Protein AF-K2AXL9-F1 (afdb_monomer)

Mean predicted aligned error: 10.23 Å

Secondary structure (DSSP, 8-state):
-HHHHHHTTS-HHHHHHHHTT----HHHHHHHHHTT-HHHHHHHHHHHHHHHHHHHHHHHHH--SEEEE-SHHHHH-HHHHHHHHHHHHHHS-TTTSSS-EEEE-S-GGGHHHHHHHHHHHHHHTSHHHHHHHHTTT-GGGSHHHHHHHHHHHTSPPPPPPPPPPP---------

Structure (mmCIF, N/CA/C/O backbone):
data_AF-K2AXL9-F1
#
_entry.id   AF-K2AXL9-F1
#
loop_
_atom_site.group_PDB
_atom_site.id
_atom_site.type_symbol
_atom_site.label_atom_id
_atom_site.label_alt_id
_atom_site.label_comp_id
_atom_site.label_asym_id
_atom_site.label_entity_id
_atom_site.label_seq_id
_atom_site.pdbx_PDB_ins_code
_atom_site.Cartn_x
_atom_site.Cartn_y
_atom_site.Cartn_z
_atom_site.occupancy
_atom_site.B_iso_or_equiv
_atom_site.auth_seq_id
_atom_site.auth_comp_id
_atom_site.auth_asym_id
_atom_site.auth_atom_id
_atom_site.pdbx_PDB_model_num
ATOM 1 N N . GLU A 1 1 ? -4.288 9.010 14.638 1.00 88.31 1 GLU A N 1
ATOM 2 C CA . GLU A 1 1 ? -5.514 8.296 15.070 1.00 88.31 1 GLU A CA 1
ATOM 3 C C . GLU A 1 1 ? -5.257 7.104 15.991 1.00 88.31 1 GLU A C 1
ATOM 5 O O . GLU A 1 1 ? -5.872 7.066 17.046 1.00 88.31 1 GLU A O 1
ATOM 10 N N . GLY A 1 2 ? -4.352 6.170 15.660 1.00 91.31 2 GLY A N 1
ATOM 11 C CA . GLY A 1 2 ? -4.086 4.986 16.503 1.00 91.31 2 GLY A CA 1
ATOM 12 C C . GLY A 1 2 ? -3.655 5.309 17.939 1.00 91.31 2 GLY A C 1
ATOM 13 O O . GLY A 1 2 ? -4.215 4.766 18.884 1.00 91.31 2 GLY A O 1
ATOM 14 N N . MET A 1 3 ? -2.730 6.259 18.115 1.00 93.12 3 MET A N 1
ATOM 15 C CA . MET A 1 3 ? -2.311 6.705 19.451 1.00 93.12 3 MET A CA 1
ATOM 16 C C . MET A 1 3 ? -3.469 7.314 20.253 1.00 93.12 3 MET A C 1
ATOM 18 O O . MET A 1 3 ? -3.645 6.966 21.412 1.00 93.12 3 MET A O 1
ATOM 22 N N . ALA A 1 4 ? -4.310 8.137 19.616 1.00 93.00 4 ALA A N 1
ATOM 23 C CA . ALA A 1 4 ? -5.515 8.673 20.250 1.00 93.00 4 ALA A CA 1
ATOM 24 C C . ALA A 1 4 ? -6.497 7.549 20.631 1.00 93.00 4 ALA A C 1
ATOM 26 O O . ALA A 1 4 ? -7.035 7.534 21.727 1.00 93.00 4 ALA A O 1
ATOM 27 N N . ALA A 1 5 ? -6.693 6.545 19.769 1.00 93.00 5 ALA A N 1
ATOM 28 C CA . ALA A 1 5 ? -7.554 5.405 20.092 1.00 93.00 5 ALA A CA 1
ATOM 29 C C . ALA A 1 5 ? -7.045 4.593 21.297 1.00 93.00 5 ALA A C 1
ATOM 31 O O . ALA A 1 5 ? -7.860 4.050 22.044 1.00 93.00 5 ALA A O 1
ATOM 32 N N . ALA A 1 6 ? -5.725 4.542 21.499 1.00 93.00 6 ALA A N 1
ATOM 33 C CA . ALA A 1 6 ? -5.107 3.932 22.671 1.00 93.00 6 ALA A CA 1
ATOM 34 C C . ALA A 1 6 ? -5.308 4.777 23.943 1.00 93.00 6 ALA A C 1
ATOM 36 O O . ALA A 1 6 ? -5.680 4.233 24.980 1.00 93.00 6 ALA A O 1
ATOM 37 N N . THR A 1 7 ? -5.090 6.096 23.879 1.00 93.19 7 THR A N 1
ATOM 38 C CA . THR A 1 7 ? -5.199 6.990 25.048 1.00 93.19 7 THR A CA 1
ATOM 39 C C . THR A 1 7 ? -6.639 7.237 25.479 1.00 93.19 7 THR A C 1
ATOM 41 O O . THR A 1 7 ? -6.918 7.286 26.672 1.00 93.19 7 THR A O 1
ATOM 44 N N . ASP A 1 8 ? -7.559 7.337 24.520 1.00 93.06 8 ASP A N 1
ATOM 45 C CA . ASP A 1 8 ? -8.982 7.594 24.769 1.00 93.06 8 ASP A CA 1
ATOM 46 C C . ASP A 1 8 ? -9.736 6.320 25.204 1.00 93.06 8 ASP A C 1
ATOM 48 O O . ASP A 1 8 ? -10.941 6.361 25.442 1.00 93.06 8 ASP A O 1
ATOM 52 N N . GLY A 1 9 ? -9.061 5.162 25.237 1.00 89.06 9 GLY A N 1
ATOM 53 C CA . GLY A 1 9 ? -9.653 3.872 25.605 1.00 89.06 9 GLY A CA 1
ATOM 54 C C . GLY A 1 9 ? -10.584 3.256 24.553 1.00 89.06 9 GLY A C 1
ATOM 55 O O . GLY A 1 9 ? -11.236 2.253 24.832 1.00 89.06 9 GLY A O 1
ATOM 56 N N . ARG A 1 10 ? -10.644 3.815 23.336 1.00 93.75 10 ARG A N 1
ATOM 57 C CA . ARG A 1 10 ? -11.466 3.291 22.226 1.00 93.75 10 ARG A CA 1
ATOM 58 C C . ARG A 1 10 ? -10.950 1.960 21.677 1.00 93.75 10 ARG A C 1
ATOM 60 O O . ARG A 1 10 ? -11.735 1.188 21.138 1.00 93.75 10 ARG A O 1
ATOM 67 N N . SER A 1 11 ? -9.650 1.698 21.815 1.00 95.75 11 SER A N 1
ATOM 68 C CA . SER A 1 11 ? -9.034 0.407 21.513 1.00 95.75 11 SER A CA 1
ATOM 69 C C . SER A 1 11 ? -8.405 -0.187 22.766 1.00 95.75 11 SER A C 1
ATOM 71 O O . SER A 1 11 ? -7.383 0.302 23.254 1.00 95.75 11 SER A O 1
ATOM 73 N N . ALA A 1 12 ? -8.978 -1.284 23.263 1.00 93.88 12 ALA A N 1
ATOM 74 C CA . ALA A 1 12 ? -8.410 -2.006 24.399 1.00 93.88 12 ALA A CA 1
ATOM 75 C C . ALA A 1 12 ? -7.065 -2.656 24.033 1.00 93.88 12 ALA A C 1
ATOM 77 O O . ALA A 1 12 ? -6.156 -2.710 24.860 1.00 93.88 12 ALA A O 1
ATOM 78 N N . VAL A 1 13 ? -6.926 -3.109 22.782 1.00 94.56 13 VAL A N 1
ATOM 79 C CA . VAL A 1 13 ? -5.715 -3.769 22.278 1.00 94.56 13 VAL A CA 1
ATOM 80 C C . VAL A 1 13 ? -4.557 -2.777 22.178 1.00 94.56 13 VAL A C 1
ATOM 82 O O . VAL A 1 13 ? -3.481 -3.035 22.714 1.00 94.56 13 VAL A O 1
ATOM 85 N N . LEU A 1 14 ? -4.773 -1.617 21.550 1.00 95.62 14 LEU A N 1
ATOM 86 C CA . LEU A 1 14 ? -3.732 -0.594 21.421 1.00 95.62 14 LEU A CA 1
ATOM 87 C C . LEU A 1 14 ? -3.384 0.032 22.777 1.00 95.62 14 LEU A C 1
ATOM 89 O O . LEU A 1 14 ? -2.210 0.280 23.050 1.00 95.62 14 LEU A O 1
ATOM 93 N N . ALA A 1 15 ? -4.373 0.235 23.655 1.00 94.81 15 ALA A N 1
ATOM 94 C CA . ALA A 1 15 ? -4.122 0.687 25.022 1.00 94.81 15 ALA A CA 1
ATOM 95 C C . ALA A 1 15 ? -3.229 -0.303 25.786 1.00 94.81 15 ALA A C 1
ATOM 97 O O . ALA A 1 15 ? -2.313 0.106 26.500 1.00 94.81 15 ALA A O 1
ATOM 98 N N . ASP A 1 16 ? -3.450 -1.608 25.616 1.00 94.50 16 ASP A N 1
ATOM 99 C CA . ASP A 1 16 ? -2.617 -2.628 26.246 1.00 94.50 16 ASP A CA 1
ATOM 100 C C . ASP A 1 16 ? -1.180 -2.640 25.709 1.00 94.50 16 ASP A C 1
ATOM 102 O O . ASP A 1 16 ? -0.233 -2.724 26.493 1.00 94.50 16 ASP A O 1
ATOM 106 N N . ILE A 1 17 ? -1.002 -2.483 24.394 1.00 93.25 17 ILE A N 1
ATOM 107 C CA . ILE A 1 17 ? 0.323 -2.351 23.772 1.00 93.25 17 ILE A CA 1
ATOM 108 C C . ILE A 1 17 ? 1.072 -1.153 24.364 1.00 93.25 17 ILE A C 1
ATOM 110 O O . ILE A 1 17 ? 2.223 -1.302 24.781 1.00 93.25 17 ILE A O 1
ATOM 114 N N . LEU A 1 18 ? 0.404 -0.002 24.473 1.00 93.50 18 LEU A N 1
ATOM 115 C CA . LEU A 1 18 ? 0.993 1.216 25.022 1.00 93.50 18 LEU A CA 1
ATOM 116 C C . LEU A 1 18 ? 1.365 1.056 26.507 1.00 93.50 18 LEU A C 1
ATOM 118 O O . LEU A 1 18 ? 2.465 1.430 26.909 1.00 93.50 18 LEU A O 1
ATOM 122 N N . ARG A 1 19 ? 0.503 0.427 27.323 1.00 92.81 19 ARG A N 1
ATOM 123 C CA . ARG A 1 19 ? 0.797 0.143 28.745 1.00 92.81 19 ARG A CA 1
ATOM 124 C C . ARG A 1 19 ? 2.017 -0.753 28.939 1.00 92.81 19 ARG A C 1
ATOM 126 O O . ARG A 1 19 ? 2.724 -0.610 29.930 1.00 92.81 19 ARG A O 1
ATOM 133 N N . ARG A 1 20 ? 2.273 -1.671 28.006 1.00 93.12 20 ARG A N 1
ATOM 134 C CA . ARG A 1 20 ? 3.455 -2.550 28.024 1.00 93.12 20 ARG A CA 1
ATOM 135 C C . ARG A 1 20 ? 4.727 -1.861 27.513 1.00 93.12 20 ARG A C 1
ATOM 137 O O . ARG A 1 20 ? 5.742 -2.535 27.355 1.00 93.12 20 ARG A O 1
ATOM 144 N N . GLY A 1 21 ? 4.676 -0.557 27.233 1.00 91.00 21 GLY A N 1
ATOM 145 C CA . GLY A 1 21 ? 5.791 0.212 26.680 1.00 91.00 21 GLY A CA 1
ATOM 146 C C . GLY A 1 21 ? 6.020 -0.022 25.185 1.00 91.00 21 GLY A C 1
ATOM 147 O O . GLY A 1 21 ? 7.116 0.233 24.696 1.00 91.00 21 GLY A O 1
ATOM 148 N N . GLY A 1 22 ? 5.027 -0.553 24.466 1.00 90.31 22 GLY A N 1
ATOM 149 C CA . GLY A 1 22 ? 5.079 -0.695 23.013 1.00 90.31 22 GLY A CA 1
ATOM 150 C C . GLY A 1 22 ? 4.808 0.624 22.290 1.00 90.31 22 GLY A C 1
ATOM 151 O O . GLY A 1 22 ? 4.117 1.503 22.805 1.00 90.31 22 GLY A O 1
ATOM 152 N N . GLU A 1 23 ? 5.332 0.742 21.073 1.00 92.44 23 GLU A N 1
ATOM 153 C CA . GLU A 1 23 ? 5.031 1.852 20.169 1.00 92.44 23 GLU A CA 1
ATOM 154 C C . GLU A 1 23 ? 3.734 1.578 19.397 1.00 92.44 23 GLU A C 1
ATOM 156 O O . GLU A 1 23 ? 3.429 0.432 19.072 1.00 92.44 23 GLU A O 1
ATOM 161 N N . ILE A 1 24 ? 2.962 2.628 19.103 1.00 93.81 24 ILE A N 1
ATOM 162 C CA . ILE A 1 24 ? 1.760 2.531 18.270 1.00 93.81 24 ILE A CA 1
ATOM 163 C C . ILE A 1 24 ? 2.086 3.060 16.878 1.00 93.81 24 ILE A C 1
ATOM 165 O O . ILE A 1 24 ? 2.000 4.263 16.626 1.00 93.81 24 ILE A O 1
ATOM 169 N N . SER A 1 25 ? 2.429 2.150 15.969 1.00 93.44 25 SER A N 1
ATOM 170 C CA . SER A 1 25 ? 2.581 2.444 14.546 1.00 93.44 25 SER A CA 1
ATOM 171 C C . SER A 1 25 ? 1.386 1.915 13.743 1.00 93.44 25 SER A C 1
ATOM 173 O O . SER A 1 25 ? 0.447 1.312 14.272 1.00 93.44 25 SER A O 1
ATOM 175 N N . ALA A 1 26 ? 1.414 2.116 12.425 1.00 91.06 26 ALA A N 1
ATOM 176 C CA . ALA A 1 26 ? 0.420 1.529 11.532 1.00 91.06 26 ALA A CA 1
ATOM 177 C C . ALA A 1 26 ? 0.436 -0.015 11.550 1.00 91.06 26 ALA A C 1
ATOM 179 O O . ALA A 1 26 ? -0.578 -0.636 11.234 1.00 91.06 26 ALA A O 1
ATOM 180 N N . ILE A 1 27 ? 1.557 -0.636 11.943 1.00 91.00 27 ILE A N 1
ATOM 181 C CA . ILE A 1 27 ? 1.670 -2.091 12.087 1.00 91.00 27 ILE A CA 1
ATOM 182 C C . ILE A 1 27 ? 0.810 -2.567 13.260 1.00 91.00 27 ILE A C 1
ATOM 184 O O . ILE A 1 27 ? -0.003 -3.470 13.080 1.00 91.00 27 ILE A O 1
ATOM 188 N N . GLU A 1 28 ? 0.915 -1.933 14.427 1.00 93.38 28 GLU A N 1
ATOM 189 C CA . GLU A 1 28 ? 0.129 -2.302 15.608 1.00 93.38 28 GLU A CA 1
ATOM 190 C C . GLU A 1 28 ? -1.363 -2.053 15.388 1.00 93.38 28 GLU A C 1
ATOM 192 O O . GLU A 1 28 ? -2.178 -2.889 15.767 1.00 93.38 28 GLU A O 1
ATOM 197 N N . VAL A 1 29 ? -1.732 -0.963 14.705 1.00 94.69 29 VAL A N 1
ATOM 198 C CA . VAL A 1 29 ? -3.125 -0.731 14.280 1.00 94.69 29 VAL A CA 1
ATOM 199 C C . VAL A 1 29 ? -3.593 -1.848 13.342 1.00 94.69 29 VAL A C 1
ATOM 201 O O . VAL A 1 29 ? -4.689 -2.380 13.507 1.00 94.69 29 VAL A O 1
ATOM 204 N N . SER A 1 30 ? -2.754 -2.261 12.388 1.00 93.06 30 SER A N 1
ATOM 205 C CA . SER A 1 30 ? -3.077 -3.360 11.475 1.00 93.06 30 SER A CA 1
ATOM 206 C C . SER A 1 30 ? -3.283 -4.691 12.198 1.00 93.06 30 SER A C 1
ATOM 208 O O . SER A 1 30 ? -4.214 -5.428 11.867 1.00 93.06 30 SER A O 1
ATOM 210 N N . GLN A 1 31 ? -2.431 -4.994 13.178 1.00 92.56 31 GLN A N 1
ATOM 211 C CA . GLN A 1 31 ? -2.510 -6.201 14.001 1.00 92.56 31 GLN A CA 1
ATOM 212 C C . GLN A 1 31 ? -3.731 -6.175 14.925 1.00 92.56 31 GLN A C 1
ATOM 214 O O . GLN A 1 31 ? -4.453 -7.164 15.013 1.00 92.56 31 GLN A O 1
ATOM 219 N N . ALA A 1 32 ? -4.009 -5.036 15.565 1.00 93.62 32 ALA A N 1
ATOM 220 C CA . ALA A 1 32 ? -5.188 -4.855 16.405 1.00 93.62 32 ALA A CA 1
ATOM 221 C C . ALA A 1 32 ? -6.482 -5.054 15.598 1.00 93.62 32 ALA A C 1
ATOM 223 O O . ALA A 1 32 ? -7.384 -5.771 16.029 1.00 93.62 32 ALA A O 1
ATOM 224 N N . ALA A 1 33 ? -6.547 -4.507 14.382 1.00 94.44 33 ALA A N 1
ATOM 225 C CA . ALA A 1 33 ? -7.677 -4.733 13.488 1.00 94.44 33 ALA A CA 1
ATOM 226 C C . ALA A 1 33 ? -7.822 -6.212 13.083 1.00 94.44 33 ALA A C 1
ATOM 228 O O . ALA A 1 33 ? -8.940 -6.708 12.974 1.00 94.44 33 ALA A O 1
ATOM 229 N N . GLN A 1 34 ? -6.711 -6.931 12.890 1.00 91.25 34 GLN A N 1
ATOM 230 C CA . GLN A 1 34 ? -6.721 -8.356 12.538 1.00 91.25 34 GLN A CA 1
ATOM 231 C C . GLN A 1 34 ? -7.303 -9.238 13.655 1.00 91.25 34 GLN A C 1
ATOM 233 O O . GLN A 1 34 ? -7.923 -10.257 13.362 1.00 91.25 34 GLN A O 1
ATOM 238 N N . VAL A 1 35 ? -7.157 -8.832 14.921 1.00 92.12 35 VAL A N 1
ATOM 239 C CA . VAL A 1 35 ? -7.762 -9.518 16.079 1.00 92.12 35 VAL A CA 1
ATOM 240 C C . VAL A 1 35 ? -9.160 -8.994 16.443 1.00 92.12 35 VAL A C 1
ATOM 242 O O . VAL A 1 35 ? -9.698 -9.367 17.481 1.00 92.12 35 VAL A O 1
ATOM 245 N N . GLY A 1 36 ? -9.767 -8.153 15.597 1.00 92.88 36 GLY A N 1
ATOM 246 C CA . GLY A 1 36 ? -11.156 -7.709 15.751 1.00 92.88 36 GLY A CA 1
ATOM 247 C C . GLY A 1 36 ? -11.361 -6.400 16.520 1.00 92.88 36 GLY A C 1
ATOM 248 O O . GLY A 1 36 ? -12.491 -6.088 16.889 1.00 92.88 36 GLY A O 1
ATOM 249 N N . ASP A 1 37 ? -10.310 -5.613 16.771 1.00 95.56 37 ASP A N 1
ATOM 250 C CA . ASP A 1 37 ? -10.446 -4.316 17.442 1.00 95.56 37 ASP A CA 1
ATOM 251 C C . ASP A 1 37 ? -11.202 -3.304 16.560 1.00 95.56 37 ASP A C 1
ATOM 253 O O . ASP A 1 37 ? -10.694 -2.838 15.537 1.00 95.56 37 ASP A O 1
ATOM 257 N N . ALA A 1 38 ? -12.422 -2.942 16.968 1.00 95.94 38 ALA A N 1
ATOM 258 C CA . ALA A 1 38 ? -13.330 -2.117 16.170 1.00 95.94 38 ALA A CA 1
ATOM 259 C C . ALA A 1 38 ? -12.768 -0.722 15.840 1.00 95.94 38 ALA A C 1
ATOM 261 O O . ALA A 1 38 ? -12.942 -0.232 14.722 1.00 95.94 38 ALA A O 1
ATOM 262 N N . ALA A 1 39 ? -12.064 -0.087 16.782 1.00 96.25 39 ALA A N 1
ATOM 263 C CA . ALA A 1 39 ? -11.449 1.216 16.543 1.00 96.25 39 ALA A CA 1
ATOM 264 C C . ALA A 1 39 ? -10.347 1.121 15.479 1.00 96.25 39 ALA A C 1
ATOM 266 O O . ALA A 1 39 ? -10.293 1.946 14.570 1.00 96.25 39 ALA A O 1
ATOM 267 N N . SER A 1 40 ? -9.509 0.088 15.545 1.00 96.00 40 SER A N 1
ATOM 268 C CA . SER A 1 40 ? -8.447 -0.152 14.568 1.00 96.00 40 SER A CA 1
ATOM 269 C C . SER A 1 40 ? -9.000 -0.517 13.188 1.00 96.00 40 SER A C 1
ATOM 271 O O . SER A 1 40 ? -8.504 -0.011 12.182 1.00 96.00 40 SER A O 1
ATOM 273 N N . ILE A 1 41 ? -10.066 -1.326 13.130 1.00 96.06 41 ILE A N 1
ATOM 274 C CA . ILE A 1 41 ? -10.806 -1.617 11.890 1.00 96.06 41 ILE A CA 1
ATOM 275 C C . ILE A 1 41 ? -11.304 -0.317 11.255 1.00 96.06 41 ILE A C 1
ATOM 277 O O . ILE A 1 41 ? -11.073 -0.087 10.068 1.00 96.06 41 ILE A O 1
ATOM 281 N N . SER A 1 42 ? -11.932 0.557 12.047 1.00 96.25 42 SER A N 1
ATOM 282 C CA . SER A 1 42 ? -12.432 1.846 11.564 1.00 96.25 42 SER A CA 1
ATOM 283 C C . SER A 1 42 ? -11.307 2.744 11.050 1.00 96.25 42 SER A C 1
ATOM 285 O O . SER A 1 42 ? -11.463 3.344 9.992 1.00 96.25 42 SER A O 1
ATOM 287 N N . ILE A 1 43 ? -10.170 2.813 11.749 1.00 95.94 43 ILE A N 1
ATOM 288 C CA . ILE A 1 43 ? -9.010 3.607 11.314 1.00 95.94 43 ILE A CA 1
ATOM 289 C C . ILE A 1 43 ? -8.497 3.109 9.957 1.00 95.94 43 ILE A C 1
ATOM 291 O O . ILE A 1 43 ? -8.237 3.916 9.060 1.00 95.94 43 ILE A O 1
ATOM 295 N N . LEU A 1 44 ? -8.372 1.789 9.776 1.00 95.38 44 LEU A N 1
ATOM 296 C CA . LEU A 1 44 ? -7.938 1.213 8.500 1.00 95.38 44 LEU A CA 1
ATOM 297 C C . LEU A 1 44 ? -8.949 1.453 7.380 1.00 95.38 44 LEU A C 1
ATOM 299 O O . LEU A 1 44 ? -8.539 1.778 6.267 1.00 95.38 44 LEU A O 1
ATOM 303 N N . ALA A 1 45 ? -10.245 1.313 7.660 1.00 95.44 45 ALA A N 1
ATOM 304 C CA . ALA A 1 45 ? -11.301 1.552 6.683 1.00 95.44 45 ALA A CA 1
ATOM 305 C C . ALA A 1 45 ? -11.298 3.014 6.211 1.00 95.44 45 ALA A C 1
ATOM 307 O O . ALA A 1 45 ? -11.232 3.271 5.009 1.00 95.44 45 ALA A O 1
ATOM 308 N N . THR A 1 46 ? -11.258 3.973 7.141 1.00 96.00 46 THR A N 1
ATOM 309 C CA . THR A 1 46 ? -11.165 5.405 6.819 1.00 96.00 46 THR A CA 1
ATOM 310 C C . THR A 1 46 ? -9.900 5.713 6.022 1.00 96.00 46 THR A C 1
ATOM 312 O O . THR A 1 46 ? -9.961 6.380 4.989 1.00 96.00 46 THR A O 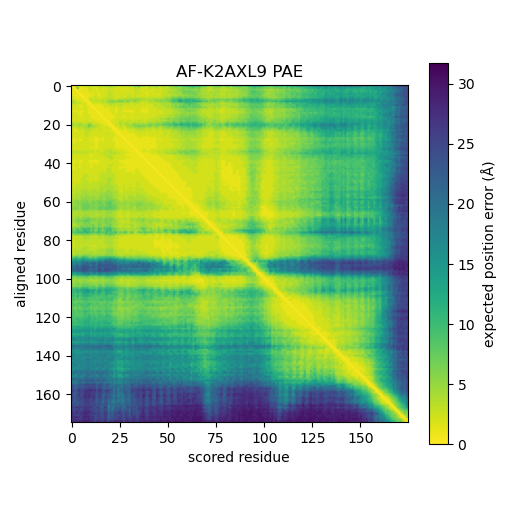1
ATOM 315 N N . SER A 1 47 ? -8.754 5.175 6.449 1.00 95.06 47 SER A N 1
ATOM 316 C CA . SER A 1 47 ? -7.481 5.353 5.741 1.00 95.06 47 SER A CA 1
ATOM 317 C C . SER A 1 47 ? -7.544 4.800 4.315 1.00 95.06 47 SER A C 1
ATOM 319 O O . SER A 1 47 ? -7.108 5.459 3.372 1.00 95.06 47 SER A O 1
ATOM 321 N N . GLY A 1 48 ? -8.121 3.609 4.138 1.00 94.44 48 GLY A N 1
ATOM 322 C CA . GLY A 1 48 ? -8.298 2.987 2.830 1.00 94.44 48 GLY A CA 1
ATOM 323 C C . GLY A 1 48 ? -9.237 3.772 1.926 1.00 94.44 48 GLY A C 1
ATOM 324 O O . GLY A 1 48 ? -8.945 3.923 0.744 1.00 94.44 48 GLY A O 1
ATOM 325 N N . HIS A 1 49 ? -10.306 4.344 2.478 1.00 95.06 49 HIS A N 1
ATOM 326 C CA . HIS A 1 49 ? -11.226 5.182 1.718 1.00 95.06 49 HIS A CA 1
ATOM 327 C C . HIS A 1 49 ? -10.542 6.466 1.219 1.00 95.06 49 HIS A C 1
ATOM 329 O O . HIS A 1 49 ? -10.644 6.799 0.040 1.00 95.06 49 HIS A O 1
ATOM 335 N N . LEU A 1 50 ? -9.768 7.143 2.077 1.00 95.50 50 LEU A N 1
ATOM 336 C CA . LEU A 1 50 ? -8.995 8.335 1.700 1.00 95.50 50 LEU A CA 1
ATOM 337 C C . LEU A 1 50 ? -7.959 8.031 0.610 1.00 95.50 50 LEU A C 1
ATOM 339 O O . LEU A 1 50 ? -7.863 8.755 -0.380 1.00 95.50 50 LEU A O 1
ATOM 343 N N . ILE A 1 51 ? -7.213 6.932 0.758 1.00 94.62 51 ILE A N 1
ATOM 344 C CA . ILE A 1 51 ? -6.274 6.469 -0.272 1.00 94.62 51 ILE A CA 1
ATOM 345 C C . ILE A 1 51 ? -7.032 6.179 -1.569 1.00 94.62 51 ILE A C 1
ATOM 347 O O . ILE A 1 51 ? -6.622 6.616 -2.642 1.00 94.62 51 ILE A O 1
ATOM 351 N N . GLY A 1 52 ? -8.156 5.472 -1.475 1.00 93.44 52 GLY A N 1
ATOM 352 C CA . GLY A 1 52 ? -8.964 5.093 -2.622 1.00 93.44 52 GLY A CA 1
ATOM 353 C C . GLY A 1 52 ? -9.539 6.281 -3.390 1.00 93.44 52 GLY A C 1
ATOM 354 O O . GLY A 1 52 ? -9.573 6.221 -4.611 1.00 93.44 52 GLY A O 1
ATOM 355 N N . GLN A 1 53 ? -9.892 7.390 -2.735 1.00 93.38 53 GLN A N 1
ATOM 356 C CA . GLN A 1 53 ? -10.327 8.619 -3.419 1.00 93.38 53 GLN A CA 1
ATOM 357 C C . GLN A 1 53 ? -9.222 9.219 -4.305 1.00 93.38 53 GLN A C 1
ATOM 359 O O . GLN A 1 53 ? -9.462 9.599 -5.457 1.00 93.38 53 GLN A O 1
ATOM 364 N N . VAL A 1 54 ? -7.987 9.263 -3.798 1.00 94.56 54 VAL A N 1
ATOM 365 C CA . VAL A 1 54 ? -6.827 9.719 -4.582 1.00 94.56 54 VAL A CA 1
ATOM 366 C C . VAL A 1 54 ? -6.557 8.752 -5.734 1.00 94.56 54 VAL A C 1
ATOM 368 O O . VAL A 1 54 ? -6.383 9.173 -6.878 1.00 94.56 54 VAL A O 1
ATOM 371 N N . VAL A 1 55 ? -6.588 7.447 -5.455 1.00 93.19 55 VAL A N 1
ATOM 372 C CA . VAL A 1 55 ? -6.396 6.403 -6.468 1.00 93.19 55 VAL A CA 1
ATOM 373 C C . VAL A 1 55 ? -7.480 6.463 -7.545 1.00 93.19 55 VAL A C 1
ATOM 375 O O . VAL A 1 55 ? -7.151 6.312 -8.715 1.00 93.19 55 VAL A O 1
ATOM 378 N N . ALA A 1 56 ? -8.737 6.742 -7.199 1.00 90.88 56 ALA A N 1
ATOM 379 C CA . ALA A 1 56 ? -9.836 6.881 -8.155 1.00 90.88 56 ALA A CA 1
ATOM 380 C C . ALA A 1 56 ? -9.593 8.037 -9.131 1.00 90.88 56 ALA A C 1
ATOM 382 O O . ALA A 1 56 ? -9.805 7.904 -10.334 1.00 90.88 56 ALA A O 1
ATOM 383 N N . THR A 1 57 ? -9.079 9.158 -8.619 1.00 90.94 57 THR A N 1
ATOM 384 C CA . THR A 1 57 ? -8.714 10.320 -9.440 1.00 90.94 57 THR A CA 1
ATOM 385 C C . THR A 1 57 ? -7.624 9.950 -10.447 1.00 90.94 57 THR A C 1
ATOM 387 O O . THR A 1 57 ? -7.745 10.251 -11.634 1.00 90.94 57 THR A O 1
ATOM 390 N N . LEU A 1 58 ? -6.589 9.233 -9.998 1.00 91.44 58 LEU A N 1
ATOM 391 C CA . LEU A 1 58 ? -5.518 8.741 -10.869 1.00 91.44 58 LEU A CA 1
ATOM 392 C C . LEU A 1 58 ? -6.019 7.689 -11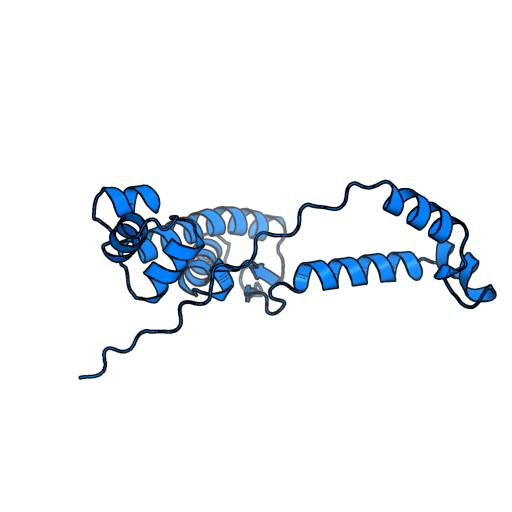.865 1.00 91.44 58 LEU A C 1
ATOM 394 O O . LEU A 1 58 ? -5.635 7.727 -13.030 1.00 91.44 58 LEU A O 1
ATOM 398 N N . ALA A 1 59 ? -6.891 6.779 -11.436 1.00 88.94 59 ALA A N 1
ATOM 399 C CA . ALA A 1 59 ? -7.468 5.746 -12.287 1.00 88.94 59 ALA A CA 1
ATOM 400 C C . ALA A 1 59 ? -8.314 6.360 -13.408 1.00 88.94 59 ALA A C 1
ATOM 402 O O . ALA A 1 59 ? -8.165 5.977 -14.563 1.00 88.94 59 ALA A O 1
ATOM 403 N N . ASN A 1 60 ? -9.130 7.369 -13.094 1.00 85.31 60 ASN A N 1
ATOM 404 C CA . ASN A 1 60 ? -9.923 8.093 -14.087 1.00 85.31 60 ASN A CA 1
ATOM 405 C C . ASN A 1 60 ? -9.044 8.870 -15.083 1.00 85.31 60 ASN A C 1
ATOM 407 O O . ASN A 1 60 ? -9.405 8.981 -16.250 1.00 85.31 60 ASN A O 1
ATOM 411 N N . ALA A 1 61 ? -7.901 9.402 -14.639 1.00 87.38 61 ALA A N 1
ATOM 412 C CA . ALA A 1 61 ? -6.990 10.160 -15.496 1.00 87.38 61 ALA A CA 1
ATOM 413 C C . ALA A 1 61 ? -6.105 9.268 -16.385 1.00 87.38 61 ALA A C 1
ATOM 415 O O . ALA A 1 61 ? -5.828 9.622 -17.528 1.00 87.38 61 ALA A O 1
ATOM 416 N N . LEU A 1 62 ? -5.636 8.135 -15.855 1.00 89.12 62 LEU A N 1
ATOM 417 C CA . LEU A 1 62 ? -4.657 7.266 -16.516 1.00 89.12 62 LEU A CA 1
ATOM 418 C C . LEU A 1 62 ? -5.287 6.053 -17.211 1.00 89.12 62 LEU A C 1
ATOM 420 O O . LEU A 1 62 ? -4.623 5.437 -18.038 1.00 89.12 62 LEU A O 1
ATOM 424 N N . ASN A 1 63 ? -6.530 5.703 -16.864 1.00 87.56 63 ASN A N 1
ATOM 425 C CA . ASN A 1 63 ? -7.248 4.509 -17.320 1.00 87.56 63 ASN A CA 1
ATOM 426 C C . ASN A 1 63 ? -6.377 3.228 -17.317 1.00 87.56 63 ASN A C 1
ATOM 428 O O . ASN A 1 63 ? -6.171 2.628 -18.374 1.00 87.56 63 ASN A O 1
ATOM 432 N N . PRO A 1 64 ? -5.802 2.828 -16.164 1.00 90.44 64 PRO A N 1
ATOM 433 C CA . PRO A 1 64 ? -4.928 1.664 -16.100 1.00 90.44 64 PRO A CA 1
ATOM 434 C C . PRO A 1 64 ? -5.723 0.352 -16.065 1.00 90.44 64 PRO A C 1
ATOM 436 O O . PRO A 1 64 ? -6.769 0.267 -15.426 1.00 90.44 64 PRO A O 1
ATOM 439 N N . ASP A 1 65 ? -5.148 -0.715 -16.620 1.00 90.81 65 ASP A N 1
ATOM 440 C CA . ASP A 1 65 ? -5.716 -2.069 -16.508 1.00 90.81 65 ASP A CA 1
ATOM 441 C C . ASP A 1 65 ? -5.465 -2.703 -15.123 1.00 90.81 65 ASP A C 1
ATOM 443 O O . ASP A 1 65 ? -6.169 -3.617 -14.685 1.00 90.81 65 ASP A O 1
ATOM 447 N N . LEU A 1 66 ? -4.431 -2.243 -14.406 1.00 91.94 66 LEU A N 1
ATOM 448 C CA . LEU A 1 66 ? -3.978 -2.845 -13.153 1.00 91.94 66 LEU A CA 1
ATOM 449 C C . LEU A 1 66 ? -3.461 -1.799 -12.162 1.00 91.94 66 LEU A C 1
ATOM 451 O O . LEU A 1 66 ? -2.556 -1.025 -12.461 1.00 91.94 66 LEU A O 1
ATOM 455 N N . ILE A 1 67 ? -3.969 -1.866 -10.934 1.00 92.44 67 ILE A N 1
ATOM 456 C CA . ILE A 1 67 ? -3.456 -1.149 -9.768 1.00 92.44 67 ILE A CA 1
ATOM 457 C C . ILE A 1 67 ? -2.937 -2.178 -8.768 1.00 92.44 67 ILE A C 1
ATOM 459 O O . ILE A 1 67 ? -3.654 -3.092 -8.352 1.00 92.44 67 ILE A O 1
ATOM 463 N N . VAL A 1 68 ? -1.677 -2.024 -8.364 1.00 92.19 68 VAL A N 1
ATOM 464 C CA . VAL A 1 68 ? -1.021 -2.918 -7.407 1.00 92.19 68 VAL A CA 1
ATOM 465 C C . VAL A 1 68 ? -0.748 -2.169 -6.111 1.00 92.19 68 VAL A C 1
ATOM 467 O O . VAL A 1 68 ? 0.062 -1.246 -6.073 1.00 92.19 68 VAL A O 1
ATOM 470 N N . LEU A 1 69 ? -1.389 -2.599 -5.027 1.00 90.75 69 LEU A N 1
ATOM 471 C CA . LEU A 1 69 ? -1.140 -2.081 -3.686 1.00 90.75 69 LEU A CA 1
ATOM 472 C C . LEU A 1 69 ? -0.035 -2.894 -3.009 1.00 90.75 69 LEU A C 1
ATOM 474 O O . LEU A 1 69 ? -0.105 -4.122 -2.918 1.00 90.75 69 LEU A O 1
ATOM 478 N N . SER A 1 70 ? 0.991 -2.196 -2.532 1.00 87.19 70 SER A N 1
ATOM 479 C CA . SER A 1 70 ? 2.150 -2.776 -1.849 1.00 87.19 70 SER A CA 1
ATOM 480 C C . SER A 1 70 ? 2.287 -2.215 -0.435 1.00 87.19 70 SER A C 1
ATOM 482 O O . SER A 1 70 ? 1.739 -1.161 -0.124 1.00 87.19 70 SER A O 1
ATOM 484 N N . GLY A 1 71 ? 3.043 -2.914 0.413 1.00 84.12 71 GLY A N 1
ATOM 485 C CA . GLY A 1 71 ? 3.303 -2.521 1.799 1.00 84.12 71 GLY A CA 1
ATOM 486 C C . GLY A 1 71 ? 2.834 -3.566 2.810 1.00 84.12 71 GLY A C 1
ATOM 487 O O . GLY A 1 71 ? 1.947 -4.374 2.533 1.00 84.12 71 GLY A O 1
ATOM 488 N N . SER A 1 72 ? 3.442 -3.547 3.995 1.00 81.75 72 SER A N 1
ATOM 489 C CA . SER A 1 72 ? 3.206 -4.526 5.067 1.00 81.75 72 SER A CA 1
ATOM 490 C C . SER A 1 72 ? 1.763 -4.525 5.582 1.00 81.75 72 SER A C 1
ATOM 492 O O . SER A 1 72 ? 1.217 -5.580 5.894 1.00 81.75 72 SER A O 1
ATOM 494 N N . ILE A 1 73 ? 1.117 -3.358 5.611 1.00 84.81 73 ILE A N 1
ATOM 495 C CA . ILE A 1 73 ? -0.262 -3.198 6.097 1.00 84.81 73 ILE A CA 1
ATOM 496 C C . ILE A 1 73 ? -1.249 -3.900 5.153 1.00 84.81 73 ILE A C 1
ATOM 498 O O . ILE A 1 73 ? -2.064 -4.704 5.594 1.00 84.81 73 ILE A O 1
ATOM 502 N N . VAL A 1 74 ? -1.113 -3.672 3.840 1.00 84.94 74 VAL A N 1
ATOM 503 C CA . VAL A 1 74 ? -1.943 -4.314 2.800 1.00 84.94 74 VAL A CA 1
ATOM 504 C C . VAL A 1 74 ? -1.740 -5.834 2.779 1.00 84.94 74 VAL A C 1
ATOM 506 O O . VAL A 1 74 ? -2.651 -6.578 2.434 1.00 84.94 74 VAL A O 1
ATOM 509 N N . GLN A 1 75 ? -0.543 -6.310 3.133 1.00 80.31 75 GLN A N 1
ATOM 510 C CA . GLN A 1 75 ? -0.245 -7.745 3.189 1.00 80.31 75 GLN A CA 1
ATOM 511 C C . GLN A 1 75 ? -0.841 -8.434 4.417 1.00 80.31 75 GLN A C 1
ATOM 513 O O . GLN A 1 75 ? -1.141 -9.623 4.354 1.00 80.31 75 GLN A O 1
ATOM 518 N N . THR A 1 76 ? -0.999 -7.702 5.518 1.00 76.06 76 THR A N 1
ATOM 519 C CA . THR A 1 76 ? -1.451 -8.263 6.796 1.00 76.06 76 THR A CA 1
ATOM 520 C C . THR A 1 76 ? -2.971 -8.195 6.941 1.00 76.06 76 THR A C 1
ATOM 522 O O . THR A 1 76 ? -3.551 -9.022 7.640 1.00 76.06 76 THR A O 1
ATOM 525 N N . ASN A 1 77 ? -3.631 -7.228 6.293 1.00 79.69 77 ASN A N 1
ATOM 526 C CA . ASN A 1 77 ? -5.050 -6.976 6.504 1.00 79.69 77 ASN A CA 1
ATOM 527 C C . ASN A 1 77 ? -5.801 -6.606 5.209 1.00 79.69 77 ASN A C 1
ATOM 529 O O . ASN A 1 77 ? -5.489 -5.609 4.554 1.00 79.69 77 ASN A O 1
ATOM 533 N N . ASP A 1 78 ? -6.846 -7.375 4.887 1.00 88.94 78 ASP A N 1
ATOM 534 C CA . ASP A 1 78 ? -7.686 -7.157 3.705 1.00 88.94 78 ASP A CA 1
ATOM 535 C C . ASP A 1 78 ? -8.623 -5.939 3.836 1.00 88.94 78 ASP A C 1
ATOM 537 O O . ASP A 1 78 ? -9.108 -5.447 2.818 1.00 88.94 78 ASP A O 1
ATOM 541 N N . ILE A 1 79 ? -8.845 -5.402 5.046 1.00 92.88 79 ILE A N 1
ATOM 542 C CA . ILE A 1 79 ? -9.708 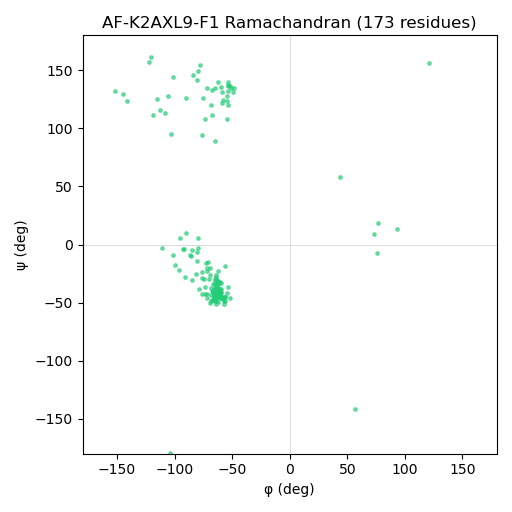-4.228 5.293 1.00 92.88 79 ILE A CA 1
ATOM 543 C C . ILE A 1 79 ? -9.247 -3.032 4.464 1.00 92.88 79 ILE A C 1
ATOM 545 O O . ILE A 1 79 ? -10.060 -2.367 3.823 1.00 92.88 79 ILE A O 1
ATOM 549 N N . LEU A 1 80 ? -7.937 -2.775 4.436 1.00 91.81 80 LEU A N 1
ATOM 550 C CA . LEU A 1 80 ? -7.389 -1.639 3.701 1.00 91.81 80 LEU A CA 1
ATOM 551 C C . LEU A 1 80 ? -7.603 -1.806 2.189 1.00 91.81 80 LEU A C 1
ATOM 553 O O . LEU A 1 80 ? -8.025 -0.872 1.513 1.00 91.81 80 LEU A O 1
ATOM 557 N N . LEU A 1 81 ? -7.356 -3.009 1.661 1.00 92.69 81 LEU A N 1
ATOM 558 C CA . LEU A 1 81 ? -7.574 -3.333 0.249 1.00 92.69 81 LEU A CA 1
ATOM 559 C C . LEU A 1 81 ? -9.058 -3.230 -0.133 1.00 92.69 81 LEU A C 1
ATOM 561 O O . LEU A 1 81 ? -9.380 -2.729 -1.211 1.00 92.69 81 LEU A O 1
ATOM 565 N N . ALA A 1 82 ? -9.952 -3.705 0.734 1.00 93.44 82 ALA A N 1
ATOM 566 C CA . ALA A 1 82 ? -11.392 -3.629 0.532 1.00 93.44 82 ALA A CA 1
ATOM 567 C C . ALA A 1 82 ? -11.874 -2.173 0.499 1.00 93.44 82 ALA A C 1
ATOM 569 O O . ALA A 1 82 ? -12.538 -1.786 -0.459 1.00 93.44 82 ALA A O 1
ATOM 570 N N . ALA A 1 83 ? -11.460 -1.353 1.468 1.00 94.25 83 ALA A N 1
ATOM 571 C CA . ALA A 1 83 ? -11.829 0.059 1.537 1.00 94.25 83 ALA A CA 1
ATOM 572 C C . ALA A 1 83 ? -11.301 0.870 0.339 1.00 94.25 83 ALA A C 1
ATOM 574 O O . ALA A 1 83 ? -12.011 1.722 -0.196 1.00 94.25 83 ALA A O 1
ATOM 575 N N . VAL A 1 84 ? -10.086 0.573 -0.143 1.00 93.88 84 VAL A N 1
ATOM 576 C CA . VAL A 1 84 ? -9.567 1.189 -1.377 1.00 93.88 84 VAL A CA 1
ATOM 577 C C . VAL A 1 84 ? -10.415 0.790 -2.584 1.00 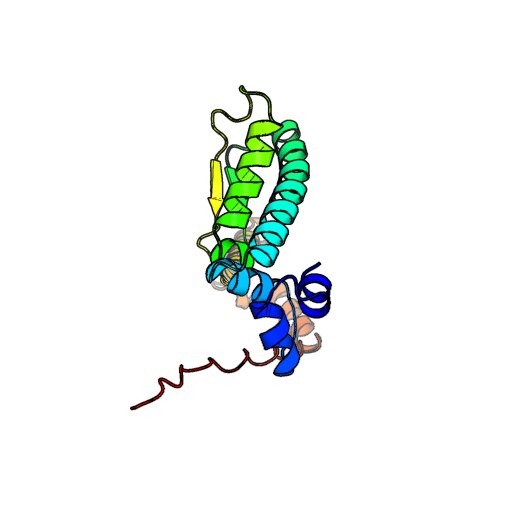93.88 84 VAL A C 1
ATOM 579 O O . VAL A 1 84 ? -10.784 1.652 -3.377 1.00 93.88 84 VAL A O 1
ATOM 582 N N . ARG A 1 85 ? -10.746 -0.500 -2.735 1.00 92.38 85 ARG A N 1
ATOM 583 C CA . ARG A 1 85 ? -11.598 -0.979 -3.838 1.00 92.38 85 ARG A CA 1
ATOM 584 C C . ARG A 1 85 ? -12.968 -0.322 -3.823 1.00 92.38 85 ARG A C 1
ATOM 586 O O . ARG A 1 85 ? -13.429 0.114 -4.870 1.00 92.38 85 ARG A O 1
ATOM 593 N N . GLU A 1 86 ? -13.590 -0.236 -2.655 1.00 92.69 86 GLU A N 1
ATOM 594 C CA . GLU A 1 86 ? -14.887 0.409 -2.481 1.00 92.69 86 GLU A CA 1
ATOM 595 C C . GLU A 1 86 ? -14.852 1.866 -2.955 1.00 92.69 86 GLU A C 1
ATOM 597 O O . GLU A 1 86 ? -15.661 2.261 -3.793 1.00 92.69 86 GLU A O 1
ATOM 602 N N . ALA A 1 87 ? -13.872 2.645 -2.491 1.00 92.25 87 ALA A N 1
ATOM 603 C CA . ALA A 1 87 ? -13.722 4.041 -2.888 1.00 92.25 87 ALA A CA 1
ATOM 604 C C . ALA A 1 87 ? -13.438 4.203 -4.391 1.00 92.25 87 ALA A C 1
ATOM 606 O O . ALA A 1 87 ? -14.038 5.061 -5.037 1.00 92.25 87 ALA A O 1
ATOM 607 N N . VAL A 1 88 ? -12.565 3.368 -4.965 1.00 90.69 88 VAL A N 1
ATOM 608 C CA . VAL A 1 88 ? -12.233 3.432 -6.397 1.00 90.69 88 VAL A CA 1
ATOM 609 C C . VAL A 1 88 ? -13.437 3.067 -7.258 1.00 90.69 88 VAL A C 1
ATOM 611 O O . VAL A 1 88 ? -13.780 3.805 -8.176 1.00 90.69 88 VAL A O 1
ATOM 614 N N . TYR A 1 89 ? -14.126 1.971 -6.952 1.00 87.69 89 TYR A N 1
ATOM 615 C CA . TYR A 1 89 ? -15.285 1.548 -7.735 1.00 87.69 89 TYR A CA 1
ATOM 616 C C . TYR A 1 89 ? -16.495 2.470 -7.554 1.00 87.69 89 TYR A C 1
ATOM 618 O O . TYR A 1 89 ? -17.271 2.622 -8.493 1.00 87.69 89 TYR A O 1
ATOM 626 N N . GLY A 1 90 ? -16.644 3.111 -6.391 1.00 84.88 90 GLY A N 1
ATOM 627 C CA . GLY A 1 90 ? -17.709 4.083 -6.139 1.00 84.88 90 GLY A CA 1
ATOM 628 C C . GLY A 1 90 ? -17.496 5.442 -6.816 1.00 84.88 90 GLY A C 1
ATOM 629 O O . GLY A 1 90 ? -18.471 6.108 -7.153 1.00 84.88 90 GLY A O 1
ATOM 630 N N . ALA A 1 91 ? -16.242 5.856 -7.029 1.00 80.31 91 ALA A N 1
ATOM 631 C CA . ALA A 1 91 ? -15.898 7.169 -7.587 1.00 80.31 91 ALA A CA 1
ATOM 632 C C . ALA A 1 91 ? -15.526 7.151 -9.084 1.00 80.31 91 ALA A C 1
ATOM 634 O O . ALA A 1 91 ? -15.372 8.212 -9.696 1.00 80.31 91 ALA A O 1
ATOM 635 N N . SER A 1 92 ? -15.365 5.973 -9.691 1.00 68.62 92 SER A N 1
ATOM 636 C CA . SER A 1 92 ? -14.987 5.835 -11.100 1.00 68.62 92 SER A CA 1
ATOM 637 C C . SER A 1 92 ? -16.180 5.510 -12.002 1.00 68.62 92 SER A C 1
ATOM 639 O O . SER A 1 92 ? -17.095 4.776 -11.636 1.00 68.62 92 SER A O 1
ATOM 641 N N . HIS A 1 93 ? -16.167 6.061 -13.220 1.00 65.44 93 HIS A N 1
ATOM 642 C CA . HIS A 1 93 ? -17.223 5.840 -14.211 1.00 65.44 93 HIS A CA 1
ATOM 643 C C . HIS A 1 93 ? -17.295 4.339 -14.581 1.00 65.44 93 HIS A C 1
ATOM 645 O O . HIS A 1 93 ? -16.240 3.742 -14.805 1.00 65.44 93 HIS A O 1
ATOM 651 N N . PRO A 1 94 ? -18.487 3.726 -14.750 1.00 61.47 94 PRO A N 1
ATOM 652 C CA . PRO A 1 94 ? -18.627 2.283 -15.022 1.00 61.47 94 PRO A CA 1
ATOM 653 C C . PRO A 1 94 ? -17.868 1.753 -16.253 1.00 61.47 94 PRO A C 1
ATOM 655 O O . PRO A 1 94 ? -17.654 0.553 -16.387 1.00 61.47 94 PRO A O 1
ATOM 658 N N . LEU A 1 95 ? -17.472 2.643 -17.168 1.00 59.03 95 LEU A N 1
ATOM 659 C CA . LEU A 1 95 ? -16.686 2.321 -18.363 1.00 59.03 95 LEU A CA 1
ATOM 660 C C . LEU A 1 95 ? -15.174 2.204 -18.092 1.00 59.03 95 LEU A C 1
ATOM 662 O O . LEU A 1 95 ? -14.502 1.488 -18.822 1.00 59.03 95 LEU A O 1
ATOM 666 N N . VAL A 1 96 ? -14.654 2.869 -17.054 1.00 58.50 96 VAL A N 1
ATOM 667 C CA . VAL A 1 96 ? -13.225 2.875 -16.669 1.00 58.50 96 VAL A CA 1
ATOM 668 C C . VAL A 1 96 ? -12.889 1.672 -15.783 1.00 58.50 96 VAL A C 1
ATOM 670 O O . VAL A 1 96 ? -11.785 1.142 -15.817 1.00 58.50 96 VAL A O 1
ATOM 673 N N . THR A 1 97 ? -13.852 1.193 -14.994 1.00 61.75 97 THR A N 1
ATOM 674 C CA . THR A 1 97 ? -13.627 0.113 -14.021 1.00 61.75 97 THR A CA 1
ATOM 675 C C . THR A 1 97 ? -13.895 -1.287 -14.556 1.00 61.75 97 THR A C 1
ATOM 677 O O . THR A 1 97 ? -13.645 -2.251 -13.837 1.00 61.75 97 THR A O 1
ATOM 680 N N . ARG A 1 98 ? -14.384 -1.431 -15.798 1.00 68.19 98 ARG A N 1
ATOM 681 C CA . ARG A 1 98 ? -14.789 -2.737 -16.347 1.00 68.19 98 ARG A CA 1
ATOM 682 C C . ARG A 1 98 ? -13.637 -3.740 -16.389 1.00 68.19 98 ARG A C 1
ATOM 684 O O . ARG A 1 98 ? -13.837 -4.903 -16.052 1.00 68.19 98 ARG A O 1
ATOM 691 N N . ASP A 1 99 ? -12.454 -3.266 -16.769 1.00 75.38 99 ASP A N 1
ATOM 692 C CA . ASP A 1 99 ? -11.251 -4.088 -16.923 1.00 75.38 99 ASP A CA 1
ATOM 693 C C . ASP A 1 99 ? -10.182 -3.770 -15.852 1.00 75.38 99 ASP A C 1
ATOM 695 O O . ASP A 1 99 ? -9.170 -4.465 -15.750 1.00 75.38 99 ASP A O 1
ATOM 699 N N . LEU A 1 100 ? -10.437 -2.776 -14.988 1.00 86.75 100 LEU A N 1
ATOM 700 C CA . LEU A 1 100 ? -9.533 -2.379 -13.912 1.00 86.75 100 LEU A CA 1
ATOM 701 C C . LEU A 1 100 ? -9.450 -3.458 -12.829 1.00 86.75 100 LEU A C 1
ATOM 703 O O . LEU A 1 100 ? -10.417 -3.758 -12.125 1.00 86.75 100 LEU A O 1
ATOM 707 N N . ARG A 1 101 ? -8.242 -3.971 -12.603 1.00 90.25 101 ARG A N 1
ATOM 708 C CA . ARG A 1 101 ? -7.954 -4.897 -11.505 1.00 90.25 101 ARG A CA 1
ATOM 709 C C . ARG A 1 101 ? -7.189 -4.191 -10.397 1.00 90.25 101 ARG A C 1
ATOM 711 O O . ARG A 1 101 ? -6.125 -3.635 -10.632 1.00 90.25 101 ARG A O 1
ATOM 718 N N . ILE A 1 102 ? -7.671 -4.291 -9.161 1.00 91.56 102 ILE A N 1
ATOM 719 C CA . ILE A 1 102 ? -6.933 -3.825 -7.977 1.00 91.56 102 ILE A CA 1
ATOM 720 C C . ILE A 1 102 ? -6.449 -5.043 -7.200 1.00 91.56 102 ILE A C 1
ATOM 722 O O . ILE A 1 102 ? -7.269 -5.791 -6.659 1.00 91.56 102 ILE A O 1
ATOM 726 N N . ILE A 1 103 ? -5.138 -5.267 -7.146 1.00 91.06 103 ILE A N 1
ATOM 727 C CA . ILE A 1 103 ? -4.537 -6.440 -6.497 1.00 91.06 103 ILE A CA 1
ATOM 728 C C . ILE A 1 103 ? -3.548 -6.042 -5.403 1.00 91.06 103 ILE A C 1
ATOM 730 O O . ILE A 1 103 ? -2.961 -4.963 -5.428 1.00 91.06 103 ILE A O 1
ATOM 734 N N . ARG A 1 104 ? -3.319 -6.962 -4.463 1.00 90.38 104 ARG A N 1
ATOM 735 C CA . ARG A 1 104 ? -2.180 -6.881 -3.547 1.00 90.38 104 ARG A CA 1
ATOM 736 C C . ARG A 1 104 ? -0.917 -7.395 -4.232 1.00 90.38 104 ARG A C 1
ATOM 738 O O . ARG A 1 104 ? -0.964 -8.393 -4.955 1.00 90.38 104 ARG A O 1
ATOM 745 N N . SER A 1 105 ? 0.208 -6.743 -3.975 1.00 88.75 105 SER A N 1
ATOM 746 C CA . SER A 1 105 ? 1.515 -7.223 -4.415 1.00 88.75 105 SER A CA 1
ATOM 747 C C . SER A 1 105 ? 1.869 -8.545 -3.736 1.00 88.75 105 SER A C 1
ATOM 749 O O . SER A 1 105 ? 1.734 -8.681 -2.520 1.00 88.75 105 SER A O 1
ATOM 751 N N . GLN A 1 106 ? 2.365 -9.503 -4.522 1.00 84.00 106 GLN A N 1
ATOM 752 C CA . GLN A 1 106 ? 2.896 -10.776 -4.018 1.00 84.00 106 GLN A CA 1
ATOM 753 C C . GLN A 1 106 ? 4.411 -10.736 -3.776 1.00 84.00 106 GLN A C 1
ATOM 755 O O . GLN A 1 106 ? 4.986 -11.703 -3.293 1.00 84.00 106 GLN A O 1
ATOM 760 N N . MET A 1 107 ? 5.073 -9.623 -4.105 1.00 79.06 107 MET A N 1
ATOM 761 C CA . MET A 1 107 ? 6.536 -9.535 -4.096 1.00 79.06 107 MET A CA 1
ATOM 762 C C . MET A 1 107 ? 7.130 -9.208 -2.720 1.00 79.06 107 MET A C 1
ATOM 764 O O . MET A 1 107 ? 8.352 -9.195 -2.576 1.00 79.06 107 MET A O 1
ATOM 768 N N . GLY A 1 108 ? 6.298 -8.947 -1.707 1.00 80.19 108 GLY A N 1
ATOM 769 C CA . GLY A 1 108 ? 6.776 -8.775 -0.336 1.00 80.19 108 GLY A CA 1
ATOM 770 C C . GLY A 1 108 ? 7.826 -7.667 -0.197 1.00 80.19 108 GLY A C 1
ATOM 771 O O . GLY A 1 108 ? 7.774 -6.636 -0.871 1.00 80.19 108 GLY A O 1
ATOM 772 N N . SER A 1 109 ? 8.813 -7.923 0.659 1.00 79.62 109 SER A N 1
ATOM 773 C CA . SER A 1 109 ? 10.016 -7.100 0.829 1.00 79.62 109 SER A CA 1
ATOM 774 C C . SER A 1 109 ? 10.991 -7.182 -0.354 1.00 79.62 109 SER A C 1
ATOM 776 O O . SER A 1 109 ? 11.863 -6.327 -0.490 1.00 79.62 109 SER A O 1
ATOM 778 N N . SER A 1 110 ? 10.846 -8.173 -1.238 1.00 82.38 110 SER A N 1
ATOM 779 C CA . SER A 1 110 ? 11.742 -8.384 -2.379 1.00 82.38 110 SER A CA 1
ATOM 780 C C . SER A 1 110 ? 11.440 -7.471 -3.569 1.00 82.38 110 SER A C 1
ATOM 782 O O . SER A 1 110 ? 12.284 -7.346 -4.452 1.00 82.38 110 SER A O 1
ATOM 784 N N . ALA A 1 111 ? 10.279 -6.804 -3.598 1.00 84.62 111 ALA A N 1
ATOM 785 C CA . ALA A 1 111 ? 9.854 -5.949 -4.711 1.00 84.62 111 ALA A CA 1
ATOM 786 C C . ALA A 1 111 ? 10.914 -4.909 -5.113 1.00 84.62 111 ALA A C 1
ATOM 788 O O . ALA A 1 111 ? 11.230 -4.771 -6.295 1.00 84.62 111 ALA A O 1
ATOM 789 N N . GLY A 1 112 ? 11.509 -4.230 -4.125 1.00 84.88 112 GLY A N 1
ATOM 790 C CA . GLY A 1 112 ? 12.544 -3.222 -4.363 1.00 84.88 112 GLY A CA 1
ATOM 791 C C . GLY A 1 112 ? 13.825 -3.814 -4.952 1.00 84.88 112 GLY A C 1
ATOM 792 O O . GLY A 1 112 ? 14.369 -3.274 -5.912 1.00 84.88 112 GLY A O 1
ATOM 793 N N . LEU A 1 113 ? 14.272 -4.960 -4.430 1.00 88.81 113 LEU A N 1
ATOM 794 C CA . LEU A 1 113 ? 15.473 -5.635 -4.924 1.00 88.81 113 LEU A CA 1
ATOM 795 C C . LEU A 1 113 ? 15.284 -6.150 -6.356 1.00 88.81 113 LEU A C 1
ATOM 797 O O . LEU A 1 113 ? 16.173 -5.993 -7.188 1.00 88.81 113 LEU A O 1
ATOM 801 N N . VAL A 1 114 ? 14.115 -6.722 -6.659 1.00 89.81 114 VAL A N 1
ATOM 802 C CA . VAL A 1 114 ? 13.787 -7.194 -8.011 1.00 89.81 114 VAL A CA 1
ATOM 803 C C . VAL A 1 114 ? 13.732 -6.028 -8.996 1.00 89.81 114 VAL A C 1
ATOM 805 O O . VAL A 1 114 ? 14.301 -6.124 -10.082 1.00 89.81 114 VAL A O 1
ATOM 808 N N . GLY A 1 115 ? 13.107 -4.910 -8.615 1.00 88.12 115 GLY A N 1
ATOM 809 C CA . GLY A 1 115 ? 13.094 -3.695 -9.431 1.00 88.12 115 GLY A CA 1
ATOM 810 C C . GLY A 1 115 ? 14.505 -3.172 -9.708 1.00 88.12 115 GLY A C 1
ATOM 811 O O . GLY A 1 115 ? 14.849 -2.913 -10.859 1.00 88.12 115 GLY A O 1
ATOM 812 N N . ALA A 1 116 ? 15.355 -3.104 -8.680 1.00 90.94 116 ALA A N 1
ATOM 813 C CA . ALA A 1 116 ? 16.748 -2.685 -8.825 1.00 90.94 116 ALA A CA 1
ATOM 814 C C . ALA A 1 116 ? 17.541 -3.615 -9.759 1.00 90.94 116 ALA A C 1
ATOM 816 O O . ALA A 1 116 ? 18.240 -3.140 -10.653 1.00 90.94 116 ALA A O 1
ATOM 817 N N . ALA A 1 117 ? 17.389 -4.934 -9.610 1.00 92.00 117 ALA A N 1
ATOM 818 C CA . ALA A 1 117 ? 18.021 -5.910 -10.494 1.00 92.00 117 ALA A CA 1
ATOM 819 C C . ALA A 1 117 ? 17.538 -5.766 -11.945 1.00 92.00 117 ALA A C 1
ATOM 821 O O . ALA A 1 117 ? 18.341 -5.876 -12.876 1.00 92.00 117 ALA A O 1
ATOM 822 N N . ARG A 1 118 ? 16.245 -5.477 -12.156 1.00 93.75 118 ARG A N 1
ATOM 823 C CA . ARG A 1 118 ? 15.689 -5.243 -13.492 1.00 93.75 118 ARG A CA 1
ATOM 824 C C . ARG A 1 118 ? 16.286 -3.996 -14.131 1.00 93.75 118 ARG A C 1
ATOM 826 O O . ARG A 1 118 ? 16.756 -4.101 -15.258 1.00 93.75 118 ARG A O 1
ATOM 833 N N . VAL A 1 119 ? 16.326 -2.875 -13.411 1.00 92.62 119 VAL A N 1
ATOM 834 C CA . VAL A 1 119 ? 16.931 -1.617 -13.885 1.00 92.62 119 VAL A CA 1
ATOM 835 C C . VAL A 1 119 ? 18.413 -1.813 -14.206 1.00 92.62 119 VAL A C 1
ATOM 837 O O . VAL A 1 119 ? 18.865 -1.427 -15.281 1.00 92.62 119 VAL A O 1
ATOM 840 N N . ALA A 1 120 ? 19.161 -2.478 -13.320 1.00 89.31 120 ALA A N 1
ATOM 841 C CA . ALA A 1 120 ? 20.565 -2.801 -13.561 1.00 89.31 120 ALA A CA 1
ATOM 842 C C . ALA A 1 120 ? 20.739 -3.665 -14.820 1.00 89.31 120 ALA A C 1
ATOM 844 O O . ALA A 1 120 ? 21.618 -3.397 -15.633 1.00 89.31 120 ALA A O 1
ATOM 845 N N . SER A 1 121 ? 19.866 -4.657 -15.018 1.00 91.00 121 SER A N 1
ATOM 846 C CA . SER A 1 121 ? 19.879 -5.502 -16.216 1.00 91.00 121 SER A CA 1
ATOM 847 C C . SER A 1 121 ? 19.547 -4.707 -17.484 1.00 91.00 121 SER A C 1
ATOM 849 O O . SER A 1 121 ? 20.203 -4.891 -18.501 1.00 91.00 121 SER A O 1
ATOM 851 N N . GLU A 1 122 ? 18.563 -3.803 -17.454 1.00 92.38 122 GLU A N 1
ATOM 852 C CA . GLU A 1 122 ? 18.245 -2.936 -18.604 1.00 92.38 122 GLU A CA 1
ATOM 853 C C . GLU A 1 122 ? 19.420 -2.048 -18.991 1.00 92.38 122 GLU A C 1
ATOM 855 O O . GLU A 1 122 ? 19.764 -1.973 -20.168 1.00 92.38 122 GLU A O 1
ATOM 860 N N . ALA A 1 123 ? 20.067 -1.427 -18.005 1.00 88.25 123 ALA A N 1
ATOM 861 C CA . ALA A 1 123 ? 21.258 -0.619 -18.232 1.00 88.25 123 ALA A CA 1
ATOM 862 C C . ALA A 1 123 ? 22.404 -1.458 -18.820 1.00 88.25 123 ALA A C 1
ATOM 864 O O . ALA A 1 123 ? 23.076 -1.022 -19.753 1.00 88.25 123 ALA A O 1
ATOM 865 N N . LEU A 1 124 ? 22.584 -2.685 -18.324 1.00 88.50 124 LEU A N 1
ATOM 866 C CA . LEU A 1 124 ? 23.619 -3.608 -18.782 1.00 88.50 124 LEU A CA 1
ATOM 867 C C . LEU A 1 124 ? 23.463 -4.007 -20.254 1.00 88.50 124 LEU A C 1
ATOM 869 O O . LEU A 1 124 ? 24.453 -4.123 -20.980 1.00 88.50 124 LEU A O 1
ATOM 873 N N . PHE A 1 125 ? 22.219 -4.229 -20.677 1.00 90.69 125 PHE A N 1
ATOM 874 C CA . PHE A 1 125 ? 21.870 -4.649 -22.034 1.00 90.69 125 PHE A CA 1
ATOM 875 C C . PHE A 1 125 ? 21.491 -3.482 -22.954 1.00 90.69 125 PHE A C 1
ATOM 877 O O . PHE A 1 125 ? 21.106 -3.712 -24.102 1.00 90.69 125 PHE A O 1
ATOM 884 N N . ALA A 1 126 ? 21.621 -2.233 -22.498 1.00 91.19 126 ALA A N 1
ATOM 885 C CA . ALA A 1 126 ? 21.429 -1.069 -23.349 1.00 91.19 126 ALA A CA 1
ATOM 886 C C . ALA A 1 126 ? 22.429 -1.115 -24.524 1.00 91.19 126 ALA A C 1
ATOM 888 O O . ALA A 1 126 ? 23.611 -1.371 -24.290 1.00 91.19 126 ALA A O 1
ATOM 889 N N . PRO A 1 127 ? 22.014 -0.841 -25.779 1.00 90.38 127 PRO A N 1
ATOM 890 C CA . PRO A 1 127 ? 22.859 -1.063 -26.958 1.00 90.38 127 PRO A CA 1
ATOM 891 C C . PRO A 1 127 ? 24.238 -0.393 -26.902 1.00 90.38 127 PRO A C 1
ATOM 893 O O . PRO A 1 127 ? 25.219 -0.972 -27.369 1.00 90.38 127 PRO A O 1
ATOM 896 N N . ALA A 1 128 ? 24.315 0.807 -26.316 1.00 86.31 128 ALA A N 1
ATOM 897 C CA . ALA A 1 128 ? 25.568 1.535 -26.137 1.00 86.31 128 ALA A CA 1
ATOM 898 C C . ALA A 1 128 ? 26.532 0.778 -25.212 1.00 86.31 128 ALA A C 1
ATOM 900 O O . ALA A 1 128 ? 27.657 0.495 -25.605 1.00 86.31 128 ALA A O 1
ATOM 901 N N . PHE A 1 129 ? 26.050 0.373 -24.035 1.00 86.12 129 PHE A N 1
ATOM 902 C CA . PHE A 1 129 ? 26.860 -0.306 -23.027 1.00 86.12 129 PHE A CA 1
ATOM 903 C C . PHE A 1 129 ? 27.202 -1.742 -23.446 1.00 86.12 129 PHE A C 1
ATOM 905 O O . PHE A 1 129 ? 28.347 -2.173 -23.339 1.00 86.12 129 PHE A O 1
ATOM 912 N N . LEU A 1 130 ? 26.232 -2.475 -24.005 1.00 89.31 130 LEU A N 1
ATOM 913 C CA . LEU A 1 130 ? 26.416 -3.850 -24.472 1.00 89.31 130 LEU A CA 1
ATOM 914 C C . LEU A 1 130 ? 27.556 -3.964 -25.486 1.00 89.31 130 LEU A C 1
ATOM 916 O O . LEU A 1 130 ? 28.394 -4.854 -25.365 1.00 89.31 130 LEU A O 1
ATOM 920 N N . LYS A 1 131 ? 27.620 -3.055 -26.465 1.00 87.69 131 LYS A N 1
ATOM 921 C CA . LYS A 1 131 ? 28.673 -3.059 -27.490 1.00 87.69 131 LYS A CA 1
ATOM 922 C C . LYS A 1 131 ? 30.076 -2.933 -26.886 1.00 87.69 131 LYS A C 1
ATOM 924 O O . LYS A 1 131 ? 31.021 -3.498 -27.433 1.00 87.69 131 LYS A O 1
ATOM 929 N N . GLU A 1 132 ? 30.207 -2.205 -25.782 1.00 85.75 132 GLU A N 1
ATOM 930 C CA . GLU A 1 132 ? 31.488 -1.921 -25.138 1.00 85.75 132 GLU A CA 1
ATOM 931 C C . GLU A 1 132 ? 32.017 -3.131 -24.360 1.00 85.75 132 GLU A C 1
ATOM 933 O O . GLU A 1 132 ? 33.202 -3.455 -24.467 1.00 85.75 132 GLU A O 1
ATOM 938 N N . TRP A 1 133 ? 31.152 -3.842 -23.626 1.00 86.75 133 TRP A N 1
ATOM 939 C CA . TRP A 1 133 ? 31.584 -4.966 -22.789 1.00 86.75 133 TRP A CA 1
ATOM 940 C C . TRP A 1 133 ? 31.438 -6.347 -23.439 1.00 86.75 133 TRP A C 1
ATOM 942 O O . TRP A 1 133 ? 32.143 -7.271 -23.033 1.00 86.75 133 TRP A O 1
ATOM 952 N N . VAL A 1 134 ? 30.582 -6.525 -24.456 1.00 89.00 134 VAL A N 1
ATOM 953 C CA . VAL A 1 134 ? 30.319 -7.856 -25.046 1.00 89.00 134 VAL A CA 1
ATOM 954 C C . VAL A 1 134 ? 31.586 -8.505 -25.605 1.00 89.00 134 VAL A C 1
ATOM 956 O O . VAL A 1 134 ? 31.805 -9.698 -25.416 1.00 89.00 134 VAL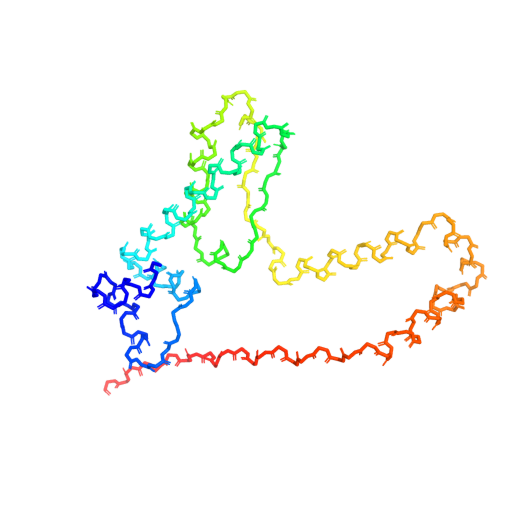 A O 1
ATOM 959 N N . MET A 1 135 ? 32.472 -7.709 -26.214 1.00 86.06 135 MET A N 1
ATOM 960 C CA . MET A 1 135 ? 33.758 -8.188 -26.735 1.00 86.06 135 MET A CA 1
ATOM 961 C C . MET A 1 135 ? 34.758 -8.535 -25.623 1.00 86.06 135 MET A C 1
ATOM 963 O O . MET A 1 135 ? 35.672 -9.322 -25.847 1.00 86.06 135 MET A O 1
ATOM 967 N N . GLN A 1 136 ? 34.584 -7.964 -24.428 1.00 82.00 136 GLN A N 1
ATOM 968 C CA . GLN A 1 136 ? 35.415 -8.206 -23.244 1.00 82.00 136 GLN A CA 1
ATOM 969 C C . GLN A 1 136 ? 34.931 -9.432 -22.445 1.00 82.00 136 GLN A C 1
ATOM 971 O O . GLN A 1 136 ? 35.607 -9.875 -21.520 1.00 82.00 136 GLN A O 1
ATOM 976 N N . GLY A 1 137 ? 33.756 -9.983 -22.781 1.00 84.38 137 GLY A N 1
ATOM 977 C CA . GLY A 1 137 ? 33.185 -11.187 -22.171 1.00 84.38 137 GLY A CA 1
ATOM 978 C C . GLY A 1 137 ? 32.585 -10.993 -20.774 1.00 84.38 137 GLY A C 1
ATOM 979 O O . GLY A 1 137 ? 31.940 -11.907 -20.265 1.00 84.38 137 GLY A O 1
ATOM 980 N N . SER A 1 138 ? 32.754 -9.822 -20.152 1.00 86.06 138 SER A N 1
ATOM 981 C CA . SER A 1 138 ? 32.165 -9.505 -18.849 1.00 86.06 138 SER A CA 1
ATOM 982 C C . SER A 1 138 ? 31.910 -8.004 -18.687 1.00 86.06 138 SER A C 1
ATOM 984 O O . SER A 1 138 ? 32.825 -7.207 -18.897 1.00 86.06 138 SER A O 1
ATOM 986 N N . PRO A 1 139 ? 30.715 -7.598 -18.226 1.00 83.75 139 PRO A N 1
ATOM 987 C CA . PRO A 1 139 ? 30.421 -6.196 -17.944 1.00 83.75 139 PRO A CA 1
ATOM 988 C C . PRO A 1 139 ? 31.168 -5.643 -16.730 1.00 83.75 139 PRO A C 1
ATOM 990 O O . PRO A 1 139 ? 31.329 -4.432 -16.609 1.00 83.75 139 PRO A O 1
ATOM 993 N N . LEU A 1 140 ? 31.653 -6.516 -15.841 1.00 83.88 140 LEU A N 1
ATOM 994 C CA . LEU A 1 140 ? 32.421 -6.108 -14.663 1.00 83.88 140 LEU A CA 1
ATOM 995 C C . LEU A 1 140 ? 33.826 -5.612 -15.031 1.00 83.88 140 LEU A C 1
ATOM 997 O O . LEU A 1 140 ? 34.443 -4.907 -14.242 1.00 83.88 140 LEU A O 1
ATOM 1001 N N . GLY A 1 141 ? 34.328 -5.976 -16.217 1.00 81.06 141 GLY A N 1
ATOM 1002 C CA . GLY A 1 141 ? 35.605 -5.488 -16.742 1.00 81.06 141 GLY A CA 1
ATOM 1003 C C . GLY A 1 141 ? 35.522 -4.096 -17.375 1.00 81.06 141 GLY A C 1
ATOM 1004 O O . GLY A 1 141 ? 36.554 -3.532 -17.735 1.00 81.06 141 GLY A O 1
ATOM 1005 N N . HIS A 1 142 ? 34.317 -3.533 -17.511 1.00 83.44 142 HIS A N 1
ATOM 1006 C CA . HIS A 1 142 ? 34.116 -2.258 -18.183 1.00 83.44 142 HIS A CA 1
ATOM 1007 C C . HIS A 1 142 ? 34.647 -1.078 -17.337 1.00 83.44 142 HIS A C 1
ATOM 1009 O O . HIS A 1 142 ? 34.312 -0.996 -16.152 1.00 83.44 142 HIS A O 1
ATOM 1015 N N . PRO A 1 143 ? 35.392 -0.106 -17.911 1.00 82.56 143 PRO A N 1
ATOM 1016 C CA . PRO A 1 143 ? 35.969 1.015 -17.157 1.00 82.56 143 PRO A CA 1
ATOM 1017 C C . PRO A 1 143 ? 34.939 1.803 -16.340 1.00 82.56 143 PRO A C 1
ATOM 1019 O O . PRO A 1 143 ? 35.160 2.089 -15.167 1.00 82.56 143 PRO A O 1
ATOM 1022 N N . ALA A 1 144 ? 33.761 2.061 -16.918 1.00 81.44 144 ALA A N 1
ATOM 1023 C CA . ALA A 1 144 ? 32.692 2.773 -16.216 1.00 81.44 144 ALA A CA 1
ATOM 1024 C C . ALA A 1 144 ? 32.162 2.007 -14.988 1.00 81.44 144 ALA A C 1
ATOM 1026 O O . ALA A 1 144 ? 31.686 2.626 -14.037 1.00 81.44 144 ALA A O 1
ATOM 1027 N N . PHE A 1 145 ? 32.238 0.671 -14.995 1.00 79.88 145 PHE A N 1
ATOM 1028 C CA . PHE A 1 145 ? 31.839 -0.146 -13.852 1.00 79.88 145 PHE A CA 1
ATOM 1029 C C . PHE A 1 145 ? 32.877 -0.056 -12.725 1.00 79.88 145 PHE A C 1
ATOM 1031 O O . PHE A 1 145 ? 32.507 0.142 -11.569 1.00 79.88 145 PHE A O 1
ATOM 1038 N N . SER A 1 146 ? 34.169 -0.111 -13.059 1.00 80.38 146 SER A N 1
ATOM 1039 C CA . SER A 1 146 ? 35.267 0.094 -12.104 1.00 80.38 146 SER A CA 1
ATOM 1040 C C . SER A 1 146 ? 35.204 1.472 -11.440 1.00 80.38 146 SER A C 1
ATOM 1042 O O . SER A 1 146 ? 35.290 1.571 -10.216 1.00 80.38 146 SER A O 1
ATOM 1044 N N . ASP A 1 147 ? 34.963 2.524 -12.228 1.00 84.44 147 ASP A N 1
ATOM 1045 C CA . ASP A 1 147 ? 34.790 3.889 -11.721 1.00 84.44 147 ASP A CA 1
ATOM 1046 C C . ASP A 1 147 ? 33.588 3.995 -10.774 1.00 84.44 147 ASP A C 1
ATOM 1048 O O . ASP A 1 147 ? 33.648 4.661 -9.738 1.00 84.44 147 ASP A O 1
ATOM 1052 N N . TYR A 1 148 ? 32.484 3.325 -11.112 1.00 80.56 148 TYR A N 1
ATOM 1053 C CA . TYR A 1 148 ? 31.285 3.290 -10.281 1.00 80.56 148 TYR A CA 1
ATOM 1054 C C . TYR A 1 148 ? 31.519 2.568 -8.946 1.00 80.56 148 TYR A C 1
ATOM 1056 O O . TYR A 1 148 ? 31.142 3.096 -7.901 1.00 80.56 148 TYR A O 1
ATOM 1064 N N . ILE A 1 149 ? 32.185 1.406 -8.954 1.00 80.50 149 ILE A N 1
ATOM 1065 C CA . ILE A 1 149 ? 32.560 0.675 -7.731 1.00 80.50 149 ILE A CA 1
ATOM 1066 C C . ILE A 1 149 ? 33.479 1.521 -6.843 1.00 80.50 149 ILE A C 1
ATOM 1068 O O . ILE A 1 149 ? 33.285 1.549 -5.628 1.00 80.50 149 ILE A O 1
ATOM 1072 N N . GLY A 1 150 ? 34.424 2.254 -7.441 1.00 82.25 150 GLY A N 1
ATOM 1073 C CA . GLY A 1 150 ? 35.262 3.212 -6.721 1.00 82.25 150 GLY A CA 1
ATOM 1074 C C . GLY A 1 150 ? 34.431 4.259 -5.976 1.00 82.25 150 GLY A C 1
ATOM 1075 O O . GLY A 1 150 ? 34.605 4.435 -4.776 1.00 82.25 150 GLY A O 1
ATOM 1076 N N . ARG A 1 151 ? 33.444 4.872 -6.645 1.00 82.25 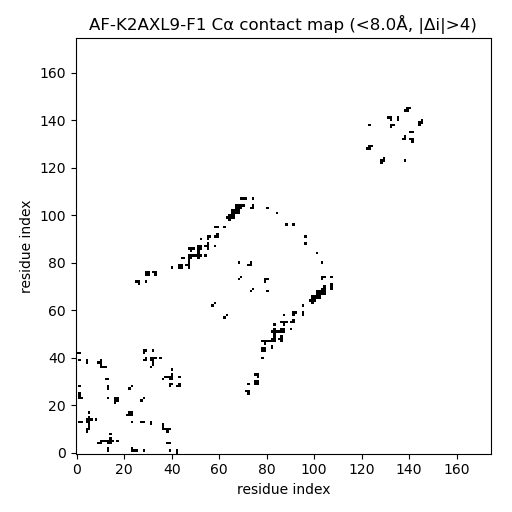151 ARG A N 1
ATOM 1077 C CA . ARG A 1 151 ? 32.536 5.853 -6.015 1.00 82.25 151 ARG A CA 1
ATOM 1078 C C . ARG A 1 151 ? 31.649 5.246 -4.929 1.00 82.25 151 ARG A C 1
ATOM 1080 O O . ARG A 1 151 ? 31.332 5.929 -3.963 1.00 82.25 151 ARG A O 1
ATOM 1087 N N . LEU A 1 152 ? 31.219 3.991 -5.081 1.00 78.69 152 LEU A N 1
ATOM 1088 C CA . LEU A 1 152 ? 30.409 3.303 -4.069 1.00 78.69 152 LEU A CA 1
ATOM 1089 C C . LEU A 1 152 ? 31.178 3.077 -2.761 1.00 78.69 152 LEU A C 1
ATOM 1091 O O . LEU A 1 152 ? 30.558 3.085 -1.700 1.00 78.69 152 LEU A O 1
ATOM 1095 N N . ALA A 1 153 ? 32.499 2.887 -2.826 1.00 78.62 153 ALA A N 1
ATOM 1096 C CA . ALA A 1 153 ? 33.335 2.735 -1.636 1.00 78.62 153 ALA A CA 1
ATOM 1097 C C . ALA A 1 153 ? 33.344 4.000 -0.758 1.00 78.62 153 ALA A C 1
ATOM 1099 O O . ALA A 1 153 ? 33.494 3.893 0.459 1.00 78.62 153 ALA A O 1
ATOM 1100 N N . ASP A 1 154 ? 33.109 5.167 -1.364 1.00 80.38 154 ASP A N 1
ATOM 1101 C CA . ASP A 1 154 ? 33.049 6.462 -0.683 1.00 80.38 154 ASP A CA 1
ATOM 1102 C C . ASP A 1 154 ? 31.652 6.791 -0.124 1.00 80.38 154 ASP A C 1
ATOM 1104 O O . ASP A 1 154 ? 31.490 7.756 0.627 1.00 80.38 154 ASP A O 1
ATOM 1108 N N . ILE A 1 155 ? 30.621 6.002 -0.460 1.00 75.56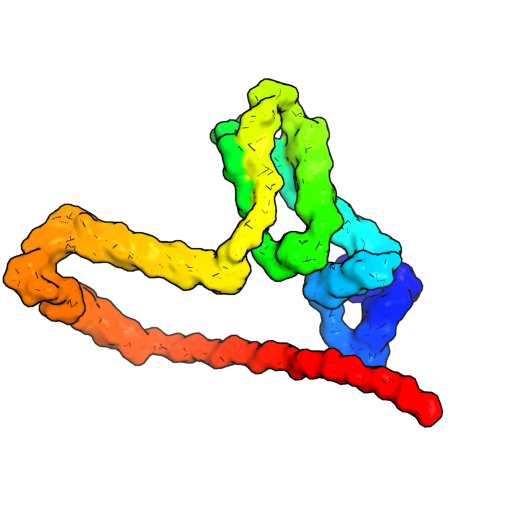 155 ILE A N 1
ATOM 1109 C CA . ILE A 1 155 ? 29.271 6.208 0.074 1.00 75.56 155 ILE A CA 1
ATOM 1110 C C . ILE A 1 155 ? 29.233 5.724 1.530 1.00 75.56 155 ILE A C 1
ATOM 1112 O O . ILE A 1 155 ? 29.535 4.555 1.795 1.00 75.56 155 ILE A O 1
ATOM 1116 N N . PRO A 1 156 ? 28.801 6.568 2.491 1.00 73.12 156 PRO A N 1
ATOM 1117 C CA . PRO A 1 156 ? 28.625 6.149 3.872 1.00 73.12 156 PRO A CA 1
ATOM 1118 C C . PRO A 1 156 ? 27.711 4.929 3.935 1.00 73.12 156 PRO A C 1
ATOM 1120 O O . PRO A 1 156 ? 26.576 4.955 3.451 1.00 73.12 156 PRO A O 1
ATOM 1123 N N . LYS A 1 157 ? 28.205 3.846 4.536 1.00 67.38 157 LYS A N 1
ATOM 1124 C CA . LYS A 1 157 ? 27.421 2.626 4.707 1.00 67.38 157 LYS A CA 1
ATOM 1125 C C . LYS A 1 157 ? 26.166 2.979 5.507 1.00 67.38 157 LYS A C 1
ATOM 1127 O O . LYS A 1 157 ? 26.276 3.500 6.616 1.00 67.38 157 LYS A O 1
ATOM 1132 N N . ALA A 1 158 ? 24.988 2.724 4.935 1.00 61.00 158 ALA A N 1
ATOM 1133 C CA . ALA A 1 158 ? 23.725 2.960 5.623 1.00 61.00 158 ALA A CA 1
ATOM 1134 C C . ALA A 1 158 ? 23.754 2.265 6.991 1.00 61.00 158 ALA A C 1
ATOM 1136 O O . ALA A 1 158 ? 24.225 1.125 7.097 1.00 61.00 158 ALA A O 1
ATOM 1137 N N . ALA A 1 159 ? 23.276 2.957 8.030 1.00 56.81 159 ALA A N 1
ATOM 1138 C CA . ALA A 1 159 ? 23.132 2.362 9.350 1.00 56.81 159 ALA A CA 1
ATOM 1139 C C . ALA A 1 159 ? 22.358 1.040 9.208 1.00 56.81 159 ALA A C 1
ATOM 1141 O O . ALA A 1 159 ? 21.379 0.997 8.453 1.00 56.81 159 ALA A O 1
ATOM 1142 N N . PRO A 1 160 ? 22.802 -0.047 9.863 1.00 53.34 160 PRO A N 1
ATOM 1143 C CA . PRO A 1 160 ? 22.101 -1.318 9.779 1.00 53.34 160 PRO A CA 1
ATOM 1144 C C . PRO A 1 160 ? 20.636 -1.090 10.150 1.00 53.34 160 PRO A C 1
ATOM 1146 O O . PRO A 1 160 ? 20.345 -0.414 11.140 1.00 53.34 160 PRO A O 1
ATOM 1149 N N . ALA A 1 161 ? 19.723 -1.616 9.328 1.00 56.00 161 ALA A N 1
ATOM 1150 C CA . ALA A 1 161 ? 18.302 -1.603 9.642 1.00 56.00 161 ALA A CA 1
ATOM 1151 C C . ALA A 1 161 ? 18.125 -2.131 11.071 1.00 56.00 161 ALA A C 1
ATOM 1153 O O . ALA A 1 161 ? 18.738 -3.144 11.426 1.00 56.00 161 ALA A O 1
ATOM 1154 N N . ALA A 1 162 ? 17.349 -1.413 11.889 1.00 51.25 162 ALA A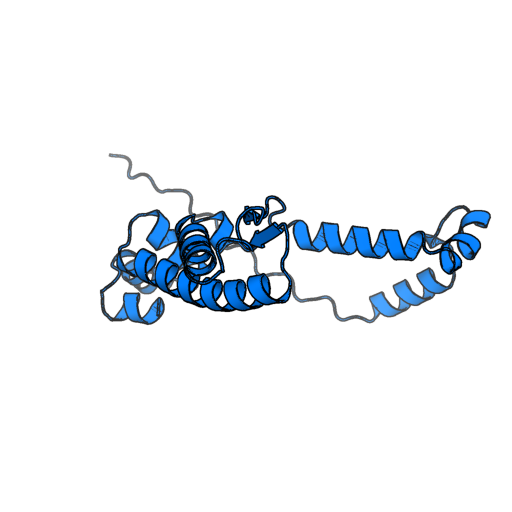 N 1
ATOM 1155 C CA . ALA A 1 162 ? 17.100 -1.804 13.269 1.00 51.25 162 ALA A CA 1
ATOM 1156 C C . ALA A 1 162 ? 16.704 -3.291 13.307 1.00 51.25 162 ALA A C 1
ATOM 1158 O O . ALA A 1 162 ? 15.927 -3.724 12.445 1.00 51.25 162 ALA A O 1
ATOM 1159 N N . PRO A 1 163 ? 17.264 -4.086 14.238 1.00 52.34 163 PRO A N 1
ATOM 1160 C CA . PRO A 1 163 ? 16.946 -5.502 14.314 1.00 52.34 163 PRO A CA 1
ATOM 1161 C C . PRO A 1 163 ? 15.422 -5.659 14.395 1.00 52.34 163 PRO A C 1
ATOM 1163 O O . PRO A 1 163 ? 14.779 -4.885 15.113 1.00 52.34 163 PRO A O 1
ATOM 1166 N N . PRO A 1 164 ? 14.826 -6.609 13.646 1.00 52.28 164 PRO A N 1
ATOM 1167 C CA . PRO A 1 164 ? 13.392 -6.837 13.723 1.00 52.28 164 PRO A CA 1
ATOM 1168 C C . PRO A 1 164 ? 13.017 -7.074 15.192 1.00 52.28 164 PRO A C 1
ATOM 1170 O O . PRO A 1 164 ? 13.761 -7.769 15.896 1.00 52.28 164 PRO A O 1
ATOM 1173 N N . PRO A 1 165 ? 11.910 -6.486 15.684 1.00 58.44 165 PRO A N 1
ATOM 1174 C CA . PRO A 1 165 ? 11.484 -6.699 17.058 1.00 58.44 165 PRO A CA 1
ATOM 1175 C C . PRO A 1 165 ? 11.382 -8.208 17.323 1.00 58.44 165 PRO A C 1
ATOM 1177 O O . PRO A 1 165 ? 10.950 -8.952 16.435 1.00 58.44 165 PRO A O 1
ATOM 1180 N N . PRO A 1 166 ? 11.810 -8.687 18.506 1.00 56.19 166 PRO A N 1
ATOM 1181 C CA . PRO A 1 166 ? 11.846 -10.111 18.798 1.00 56.19 166 PRO A CA 1
ATOM 1182 C C . PRO A 1 166 ? 10.465 -10.719 18.562 1.00 56.19 166 PRO A C 1
ATOM 1184 O O . PRO A 1 166 ? 9.461 -10.233 19.089 1.00 56.19 166 PRO A O 1
ATOM 1187 N N . SER A 1 167 ? 10.416 -11.791 17.770 1.00 48.56 167 SER A N 1
ATOM 1188 C CA . SER A 1 167 ? 9.216 -12.600 17.585 1.00 48.56 167 SER A CA 1
ATOM 1189 C C . SER A 1 167 ? 8.723 -13.047 18.962 1.00 48.56 167 SER A C 1
ATOM 1191 O O . SER A 1 167 ? 9.368 -13.875 19.609 1.00 48.56 167 SER A O 1
ATOM 1193 N N . ARG A 1 168 ? 7.609 -12.470 19.436 1.00 55.31 168 ARG A N 1
ATOM 1194 C CA . ARG A 1 168 ? 6.945 -12.879 20.680 1.00 55.31 168 ARG A CA 1
ATOM 1195 C C . ARG A 1 168 ? 6.419 -14.302 20.486 1.00 55.31 168 ARG A C 1
ATOM 1197 O O . ARG A 1 168 ? 5.294 -14.487 20.035 1.00 55.31 168 ARG A O 1
ATOM 1204 N N . GLN A 1 169 ? 7.242 -15.303 20.796 1.00 41.22 169 GLN A N 1
ATOM 1205 C CA . GLN A 1 169 ? 6.763 -16.667 20.998 1.00 41.22 169 GLN A CA 1
ATOM 1206 C C . GLN 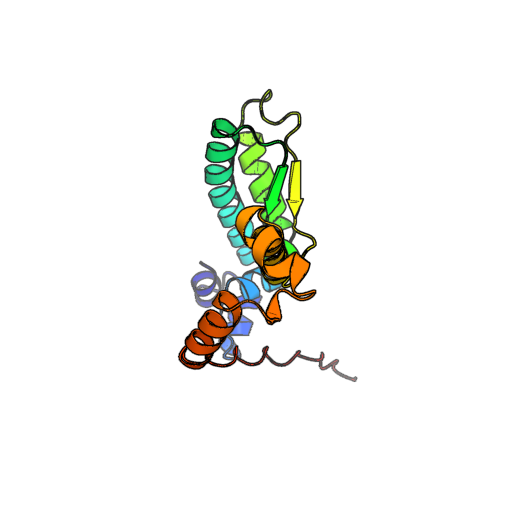A 1 169 ? 5.716 -16.624 22.114 1.00 41.22 169 GLN A C 1
ATOM 1208 O O . GLN A 1 169 ? 5.966 -16.078 23.194 1.00 41.22 169 GLN A O 1
ATOM 1213 N N . GLY A 1 170 ? 4.522 -17.126 21.803 1.00 42.78 170 GLY A N 1
ATOM 1214 C CA . GLY A 1 170 ? 3.408 -17.203 22.732 1.00 42.78 170 GLY A CA 1
ATOM 1215 C C . GLY A 1 170 ? 3.836 -17.928 24.000 1.00 42.78 170 GLY A C 1
ATOM 1216 O O . GLY A 1 170 ? 4.239 -19.085 23.957 1.00 42.78 170 GLY A O 1
ATOM 1217 N N . LYS A 1 171 ? 3.747 -17.241 25.138 1.00 37.72 171 LYS A N 1
ATOM 1218 C CA . LYS A 1 171 ? 3.638 -17.929 26.419 1.00 37.72 171 LYS A CA 1
ATOM 1219 C C . LYS A 1 171 ? 2.201 -18.431 26.510 1.00 37.72 171 LYS A C 1
ATOM 1221 O O . LYS A 1 171 ? 1.312 -17.667 26.878 1.00 37.72 171 LYS A O 1
ATOM 1226 N N . GLU A 1 172 ? 1.980 -19.678 26.112 1.00 42.19 172 GLU A N 1
ATOM 1227 C CA . GLU A 1 172 ? 0.815 -20.433 26.570 1.00 42.19 172 GLU A CA 1
ATOM 1228 C C . GLU A 1 172 ? 0.880 -20.515 28.105 1.00 42.19 172 GLU A C 1
ATOM 1230 O O . GLU A 1 172 ? 1.944 -20.829 28.651 1.00 42.19 172 GLU A O 1
ATOM 1235 N N . PRO A 1 173 ? -0.201 -20.204 28.837 1.00 47.84 173 PRO A N 1
ATOM 1236 C CA . PRO A 1 173 ? -0.273 -20.551 30.243 1.00 47.84 173 PRO A CA 1
ATOM 1237 C C . PRO A 1 173 ? -0.509 -22.062 30.335 1.00 47.84 173 PRO A C 1
ATOM 1239 O O . PRO A 1 173 ? -1.588 -22.549 29.998 1.00 47.84 173 PRO A O 1
ATOM 1242 N N . LEU A 1 174 ? 0.516 -22.807 30.754 1.00 42.91 174 LEU A N 1
ATOM 1243 C CA . LEU A 1 174 ? 0.324 -24.176 31.222 1.00 42.91 174 LEU A CA 1
ATOM 1244 C C . LEU A 1 174 ? -0.468 -24.119 32.539 1.00 42.91 174 LEU A C 1
ATOM 1246 O O . LEU A 1 174 ? -0.172 -23.282 33.395 1.00 42.91 174 LEU A O 1
ATOM 1250 N N . ALA A 1 175 ? -1.485 -24.977 32.613 1.00 43.81 175 ALA A N 1
ATOM 1251 C CA . ALA A 1 175 ? -2.403 -25.181 33.731 1.00 43.81 175 ALA A CA 1
ATOM 1252 C C . ALA A 1 175 ? -1.714 -25.486 35.070 1.00 43.81 175 ALA A C 1
ATOM 1254 O O . ALA A 1 175 ? -0.599 -26.058 35.053 1.00 43.81 175 ALA A O 1
#

pLDDT: mean 83.99, std 13.79, range [37.72, 96.25]

Radius of gyration: 23.12 Å; Cα contacts (8 Å, |Δi|>4): 177; chains: 1; bounding box: 55×36×61 Å

Foldseek 3Di:
DLVCCLVVVLFPQSVVCVVVVHDDDLVSLLVSVVVPRPVSLVVLLVVLLVVLLVVLVVLQVVLDLEDEDEDPSVVSDCSSVVSSVCNNVVNHDPVSCVRYDYYYDPCHPCPVVVVVVVVVVCVCPPPVNCVQCVVVVDSCPHPVNVVVVVVVVVDPDPDPDDPDDPDPDDPDDDD

Sequence (175 aa):
EGMAAATDGRSAVLADILRRGGEISAIEVSQAAQVGDAASISILATSGHLIGQVVATLANALNPDLIVLSGSIVQTNDILLAAVREAVYGASHPLVTRDLRIIRSQMGSSAGLVGAARVASEALFAPAFLKEWVMQGSPLGHPAFSDYIGRLADIPKAAPAAPPPPSRQGKEPLA

Solvent-accessible surface area (backbone atoms only — not comparable to full-atom values): 10119 Å² total; per-residue (Å²): 107,66,57,55,31,21,76,72,59,62,18,68,63,50,30,50,41,45,74,72,73,44,80,77,50,72,62,50,36,41,51,35,27,70,76,64,35,64,48,32,42,49,53,38,33,54,50,14,32,58,54,10,49,56,49,19,55,50,41,71,73,65,61,51,61,67,45,73,49,73,57,72,55,56,74,71,28,63,58,34,55,50,24,21,51,51,30,24,64,72,69,37,58,79,83,62,54,73,68,43,41,79,43,72,58,87,50,71,88,49,45,63,57,53,50,50,53,48,53,53,48,51,58,53,63,32,71,74,52,31,67,68,18,60,84,70,76,38,66,77,74,30,69,72,46,50,57,47,55,56,55,55,72,72,49,80,77,73,77,76,76,76,78,77,75,79,82,80,72,80,81,73,83,80,131

Nearest PDB structures (foldseek):
  1z05-assembly1_A-2  TM=8.692E-01  e=3.399E-04  Vibrio cholerae O1 biovar El Tor str. N16961
  3r8e-assembly1_A-2  TM=8.956E-01  e=9.431E-04  Cytophaga hutchinsonii ATCC 33406
  2qm1-assembly1_B  TM=8.435E-01  e=2.761E-03  Enterococcus faecalis V583
  3bp8-assembly2_A  TM=8.406E-01  e=2.761E-03  unclassified
  1z6r-assembly1_A  TM=8.277E-01  e=1.058E-02  Escherichia coli